Protein AF-A0A8S2ZYZ3-F1 (afdb_monomer)

Solvent-accessible surface area (backbone atoms only — not comparable to full-atom values): 3300 Å² total; per-residue (Å²): 84,79,44,85,50,80,68,33,53,49,52,40,40,50,34,38,76,70,70,46,90,31,44,40,36,29,82,52,74,91,52,45,68,60,41,45,75,50,54,31,76,40,73,32,36,70,74,39,67,68,52,50,56,75,69,62,130

Foldseek 3Di:
DEDDDPVNLVVLLVCVVVVHQAEYEYCDCPCVVVSVVSPHPYYARPVPVVSVVVPDD

Sequence (57 aa):
VIGLGGLGHMAVKFGVAMGAHVTVISTSESKRDDAIKLGAKSFVVSKDEEQLKSVKD

Radius of gyration: 10.53 Å; Cα contacts (8 Å, |Δi|>4): 84; chains: 1; bounding box: 21×23×22 Å

Secondary structure (DSSP, 8-state):
-B--SHHHHHHHHHHHHTT--PEEEESSGGGHHHHHHTT-SEEEETT-HHHHHTT--

Organism: NCBI:txid392030

Structure (mmCIF, N/CA/C/O backbone):
data_AF-A0A8S2ZYZ3-F1
#
_entry.id   AF-A0A8S2ZYZ3-F1
#
loop_
_atom_site.group_PDB
_atom_site.id
_atom_site.type_symbol
_atom_site.label_atom_id
_atom_site.label_alt_id
_atom_site.label_comp_id
_atom_site.label_asym_id
_atom_site.label_entity_id
_atom_site.label_seq_id
_atom_site.pdbx_PDB_ins_code
_atom_site.Cartn_x
_atom_site.Cartn_y
_atom_site.Cartn_z
_atom_site.occupancy
_atom_site.B_iso_or_equiv
_atom_site.auth_seq_id
_atom_site.auth_comp_id
_atom_site.auth_asym_id
_atom_site.auth_atom_id
_atom_site.pdbx_PDB_model_num
ATOM 1 N N . VAL A 1 1 ? 0.093 -1.433 4.394 1.00 93.50 1 VAL A N 1
ATOM 2 C CA . VAL A 1 1 ? 1.437 -1.956 4.035 1.00 93.50 1 VAL A CA 1
ATOM 3 C C . VAL A 1 1 ? 2.489 -0.994 4.561 1.00 93.50 1 VAL A C 1
ATOM 5 O O . VAL A 1 1 ? 2.414 0.177 4.222 1.00 93.50 1 VAL A O 1
ATOM 8 N N . ILE A 1 2 ? 3.432 -1.444 5.393 1.00 92.75 2 ILE A N 1
ATOM 9 C CA . ILE A 1 2 ? 4.527 -0.597 5.902 1.00 92.75 2 ILE A CA 1
ATOM 10 C C . ILE A 1 2 ? 5.786 -0.870 5.071 1.00 92.75 2 ILE A C 1
ATOM 12 O O . ILE A 1 2 ? 6.255 -2.003 5.016 1.00 92.75 2 ILE A O 1
ATOM 16 N N . GLY A 1 3 ? 6.319 0.173 4.432 1.00 90.75 3 GLY A N 1
ATOM 17 C CA . GLY A 1 3 ? 7.477 0.116 3.541 1.00 90.75 3 GLY A CA 1
ATOM 18 C C . GLY A 1 3 ? 7.145 -0.358 2.118 1.00 90.75 3 GLY A C 1
ATOM 19 O O . GLY A 1 3 ? 6.422 -1.332 1.915 1.00 90.75 3 GLY A O 1
ATOM 20 N N . LEU A 1 4 ? 7.717 0.315 1.110 1.00 92.56 4 LEU A N 1
ATOM 21 C CA . LEU A 1 4 ? 7.534 -0.009 -0.313 1.00 92.56 4 LEU A CA 1
ATOM 22 C C . LEU A 1 4 ? 8.837 -0.541 -0.948 1.00 92.56 4 LEU A C 1
ATOM 24 O O . LEU A 1 4 ? 9.457 0.103 -1.793 1.00 92.56 4 LEU A O 1
ATOM 28 N N . GLY A 1 5 ? 9.270 -1.723 -0.493 1.00 88.19 5 GLY A N 1
ATOM 29 C CA . GLY A 1 5 ? 10.362 -2.522 -1.082 1.00 88.19 5 GLY A CA 1
ATOM 30 C C . GLY A 1 5 ? 9.835 -3.677 -1.946 1.00 88.19 5 GLY A C 1
ATOM 31 O O . GLY A 1 5 ? 8.647 -3.705 -2.254 1.00 88.19 5 GLY A O 1
ATOM 32 N N . GLY A 1 6 ? 10.666 -4.657 -2.322 1.00 91.06 6 GLY A N 1
ATOM 33 C CA . GLY A 1 6 ? 10.253 -5.764 -3.212 1.00 91.06 6 GLY A CA 1
ATOM 34 C C . GLY A 1 6 ? 8.981 -6.502 -2.760 1.00 91.06 6 GLY A C 1
ATOM 35 O O . GLY A 1 6 ? 8.033 -6.642 -3.529 1.00 91.06 6 GLY A O 1
ATOM 36 N N . LEU A 1 7 ? 8.905 -6.875 -1.479 1.00 95.00 7 LEU A N 1
ATOM 37 C CA . LEU A 1 7 ? 7.710 -7.505 -0.897 1.00 95.00 7 LEU A CA 1
ATOM 38 C C . LEU A 1 7 ? 6.541 -6.525 -0.735 1.00 95.00 7 LEU A C 1
ATOM 40 O O . LEU A 1 7 ? 5.388 -6.899 -0.929 1.00 95.00 7 LEU A O 1
ATOM 44 N N . GLY A 1 8 ? 6.832 -5.259 -0.428 1.00 95.00 8 GLY A N 1
ATOM 45 C CA . GLY A 1 8 ? 5.818 -4.213 -0.287 1.00 95.00 8 GLY A CA 1
ATOM 46 C C . GLY A 1 8 ? 5.059 -3.964 -1.591 1.00 95.00 8 GLY A C 1
ATOM 47 O O . GLY A 1 8 ? 3.835 -3.880 -1.575 1.00 95.00 8 GLY A O 1
ATOM 48 N N . HIS A 1 9 ? 5.759 -3.944 -2.731 1.00 95.69 9 HIS A N 1
ATOM 49 C CA . HIS A 1 9 ? 5.130 -3.826 -4.052 1.00 95.69 9 HIS A CA 1
ATOM 50 C C . HIS A 1 9 ? 4.137 -4.963 -4.309 1.00 95.69 9 HIS A C 1
ATOM 52 O O . HI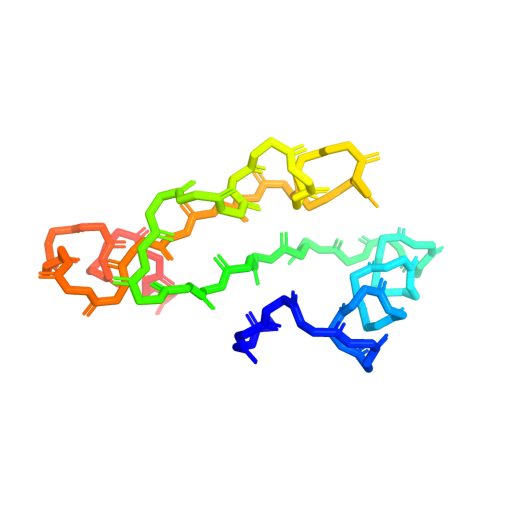S A 1 9 ? 3.033 -4.724 -4.798 1.00 95.69 9 HIS A O 1
ATOM 58 N N . MET A 1 10 ? 4.514 -6.194 -3.953 1.00 97.19 10 MET A N 1
ATOM 59 C CA . MET A 1 10 ? 3.636 -7.351 -4.105 1.00 97.19 10 MET A CA 1
ATOM 60 C C . MET A 1 10 ? 2.441 -7.281 -3.160 1.00 97.19 10 MET A C 1
ATOM 62 O O . MET A 1 10 ? 1.318 -7.504 -3.600 1.00 97.19 10 MET A O 1
ATOM 66 N N . ALA A 1 11 ? 2.652 -6.897 -1.900 1.00 97.19 11 ALA A N 1
ATOM 67 C CA . ALA A 1 11 ? 1.572 -6.729 -0.934 1.00 97.19 11 ALA A CA 1
ATOM 68 C C . ALA A 1 11 ? 0.528 -5.702 -1.404 1.00 97.19 11 ALA A C 1
ATOM 70 O O . ALA A 1 11 ? -0.669 -5.942 -1.258 1.00 97.19 11 ALA A O 1
ATOM 71 N N . VAL A 1 12 ? 0.965 -4.592 -2.018 1.00 97.25 12 VAL A N 1
ATOM 72 C CA . VAL A 1 12 ? 0.047 -3.597 -2.593 1.00 97.25 12 VAL A CA 1
ATOM 73 C C . VAL A 1 12 ? -0.753 -4.197 -3.741 1.00 97.25 12 VAL A C 1
ATOM 75 O O . VAL A 1 12 ? -1.979 -4.167 -3.699 1.00 97.25 12 VAL A O 1
ATOM 78 N N . LYS A 1 13 ? -0.084 -4.802 -4.728 1.00 96.25 13 LYS A N 1
ATOM 79 C CA . LYS A 1 13 ? -0.762 -5.404 -5.886 1.00 96.25 13 LYS A CA 1
ATOM 80 C C . LYS A 1 13 ? -1.768 -6.479 -5.4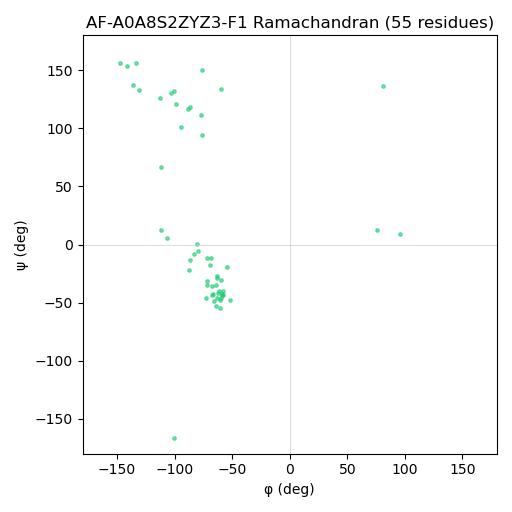76 1.00 96.25 13 LYS A C 1
ATOM 82 O O . LYS A 1 13 ? -2.873 -6.499 -6.006 1.00 96.25 13 LYS A O 1
ATOM 87 N N . PHE A 1 14 ? -1.407 -7.346 -4.528 1.00 97.56 14 PHE A N 1
ATOM 88 C CA . PHE A 1 14 ? -2.310 -8.383 -4.032 1.00 97.56 14 PHE A CA 1
ATOM 89 C C . PHE A 1 14 ? -3.509 -7.790 -3.298 1.00 97.56 14 PHE A C 1
ATOM 91 O O . PHE A 1 14 ? -4.637 -8.142 -3.625 1.00 97.56 14 PHE A O 1
ATOM 98 N N . GLY A 1 15 ? -3.296 -6.855 -2.368 1.00 97.25 15 GLY A N 1
ATOM 99 C CA . GLY A 1 15 ? -4.401 -6.218 -1.649 1.00 97.25 15 GLY A CA 1
ATOM 100 C C . GLY A 1 15 ? -5.373 -5.506 -2.593 1.00 97.25 15 GLY A C 1
ATOM 101 O O . GLY A 1 15 ? -6.583 -5.677 -2.471 1.00 97.25 15 GLY A O 1
ATOM 102 N N . VAL A 1 16 ? -4.848 -4.785 -3.5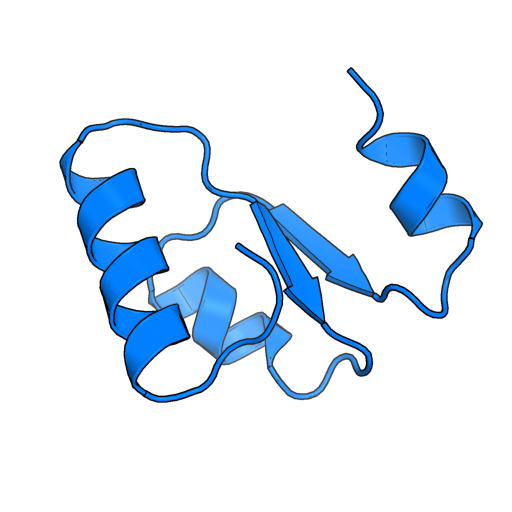88 1.00 97.00 16 VAL A N 1
ATOM 103 C CA . VAL A 1 16 ? -5.658 -4.116 -4.617 1.00 97.00 16 VAL A CA 1
ATOM 104 C C . VAL A 1 16 ? -6.433 -5.130 -5.458 1.00 97.00 16 VAL A C 1
ATOM 106 O O . VAL A 1 16 ? -7.632 -4.962 -5.658 1.00 97.00 16 VAL A O 1
ATOM 109 N N . ALA A 1 17 ? -5.787 -6.210 -5.910 1.00 97.50 17 ALA A N 1
ATOM 110 C CA . ALA A 1 17 ? -6.447 -7.265 -6.682 1.00 97.50 17 ALA A CA 1
ATOM 111 C C . ALA A 1 17 ? -7.545 -7.991 -5.883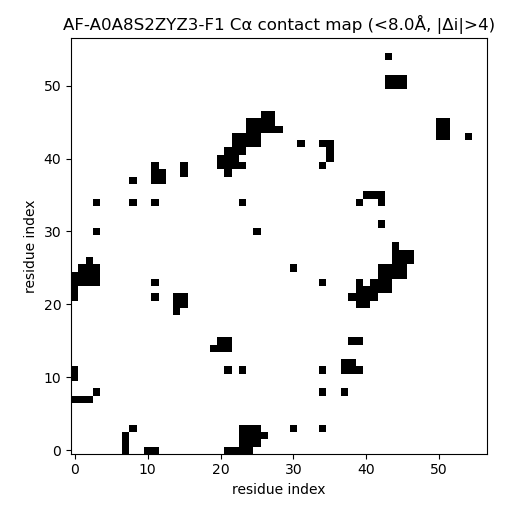 1.00 97.50 17 ALA A C 1
ATOM 113 O O . ALA A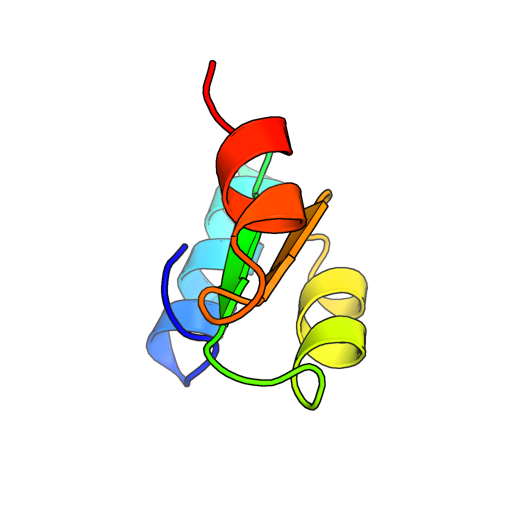 1 17 ? -8.523 -8.456 -6.460 1.00 97.50 17 ALA A O 1
ATOM 114 N N . MET A 1 18 ? -7.407 -8.052 -4.558 1.00 97.25 18 MET A N 1
ATOM 115 C CA . MET A 1 18 ? -8.416 -8.590 -3.643 1.00 97.25 18 MET A CA 1
ATOM 116 C C . MET A 1 18 ? -9.543 -7.591 -3.324 1.00 97.25 18 MET A C 1
ATOM 118 O O . MET A 1 18 ? -10.438 -7.917 -2.548 1.00 97.25 18 MET A O 1
ATOM 122 N N . GLY A 1 19 ? -9.513 -6.378 -3.888 1.00 95.88 19 GLY A N 1
ATOM 123 C CA . GLY A 1 19 ? -10.506 -5.331 -3.635 1.00 95.88 19 GLY A CA 1
ATOM 124 C C . GLY A 1 19 ? -10.349 -4.626 -2.284 1.00 95.88 19 GLY A C 1
ATOM 125 O O . GLY A 1 19 ? -11.251 -3.905 -1.861 1.00 95.88 19 GLY A O 1
ATOM 126 N N . ALA A 1 20 ? -9.222 -4.816 -1.593 1.00 96.50 20 ALA A N 1
ATOM 127 C CA . ALA A 1 20 ? -8.972 -4.181 -0.308 1.00 96.50 20 ALA A CA 1
ATOM 128 C C . ALA A 1 20 ? -8.604 -2.699 -0.467 1.00 96.50 20 ALA A C 1
ATOM 130 O O . ALA A 1 20 ? -7.957 -2.281 -1.432 1.00 96.50 20 ALA A O 1
ATOM 131 N N . HIS A 1 21 ? -8.943 -1.901 0.545 1.00 94.88 21 HIS A N 1
ATOM 132 C CA . HIS A 1 21 ? -8.452 -0.535 0.655 1.00 94.88 21 HIS A CA 1
ATOM 133 C C . HIS A 1 21 ? -6.997 -0.537 1.139 1.00 94.88 21 HIS A C 1
ATOM 135 O O . HIS A 1 21 ? -6.716 -0.605 2.335 1.00 94.88 21 HIS A O 1
ATOM 141 N N . VAL A 1 22 ? -6.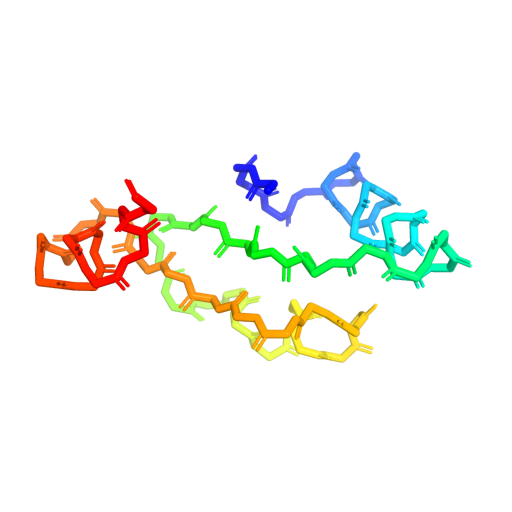048 -0.487 0.205 1.00 96.06 22 VAL A N 1
ATOM 142 C CA . VAL A 1 22 ? -4.625 -0.533 0.549 1.00 96.06 22 VAL A CA 1
ATOM 143 C C . VAL A 1 22 ? -4.088 0.861 0.863 1.00 96.06 22 VAL A C 1
ATOM 145 O O . VAL A 1 22 ? -4.009 1.716 -0.020 1.00 96.06 22 VAL A O 1
ATOM 148 N N . THR A 1 23 ? -3.618 1.039 2.099 1.00 95.75 23 THR A N 1
ATOM 149 C CA . THR A 1 23 ? -2.810 2.195 2.512 1.00 95.75 23 THR A CA 1
ATOM 150 C C . THR A 1 23 ? -1.336 1.813 2.632 1.00 95.75 23 THR A C 1
ATOM 152 O O . THR A 1 23 ? -0.996 0.810 3.272 1.00 95.75 23 THR A O 1
ATOM 155 N N . VAL A 1 24 ? -0.444 2.600 2.029 1.00 95.75 24 VAL A N 1
ATOM 156 C CA . VAL A 1 24 ? 1.013 2.446 2.154 1.00 95.75 24 VAL A CA 1
ATOM 157 C C . VAL A 1 24 ? 1.558 3.450 3.161 1.00 95.75 24 VAL A C 1
ATOM 159 O O . VAL A 1 24 ? 1.260 4.633 3.086 1.00 95.75 24 VAL A O 1
ATOM 162 N N . ILE A 1 25 ? 2.385 2.979 4.087 1.00 94.88 25 ILE A N 1
ATOM 163 C CA . ILE A 1 25 ? 3.047 3.798 5.101 1.00 94.88 25 ILE A CA 1
ATOM 164 C C . ILE A 1 25 ? 4.547 3.794 4.796 1.00 94.88 25 ILE A C 1
ATOM 166 O O . ILE A 1 25 ? 5.150 2.727 4.672 1.00 94.88 25 ILE A O 1
ATOM 170 N N . SER A 1 26 ? 5.156 4.970 4.671 1.00 93.81 26 SER A N 1
ATOM 171 C CA . SER A 1 26 ? 6.578 5.156 4.351 1.00 93.81 26 SER A CA 1
ATOM 172 C C . SER A 1 26 ? 7.214 6.182 5.284 1.00 93.81 26 SER A C 1
ATOM 174 O O . SER A 1 26 ? 6.536 7.053 5.803 1.00 93.81 26 SER A O 1
ATOM 176 N N . THR A 1 27 ? 8.529 6.142 5.478 1.00 91.88 27 THR A N 1
ATOM 177 C CA . THR A 1 27 ? 9.251 7.164 6.261 1.00 91.88 27 THR A CA 1
ATOM 178 C C . THR A 1 27 ? 9.594 8.423 5.454 1.00 91.88 27 THR A C 1
ATOM 180 O O . THR A 1 27 ? 10.090 9.395 6.026 1.00 91.88 27 THR A O 1
ATOM 183 N N . SER A 1 28 ? 9.373 8.407 4.133 1.00 88.62 28 SER A N 1
ATOM 184 C CA . SER A 1 28 ? 9.600 9.534 3.217 1.00 88.62 28 SER A CA 1
ATOM 185 C C . SER A 1 28 ? 8.603 9.535 2.053 1.00 88.62 28 SER A C 1
ATOM 187 O O . SER A 1 28 ? 8.099 8.476 1.667 1.00 88.62 28 SER A O 1
ATOM 189 N N . GLU A 1 29 ? 8.384 10.708 1.453 1.00 92.69 29 GLU A N 1
ATOM 190 C CA . GLU A 1 29 ? 7.450 10.919 0.330 1.00 92.69 29 GLU A 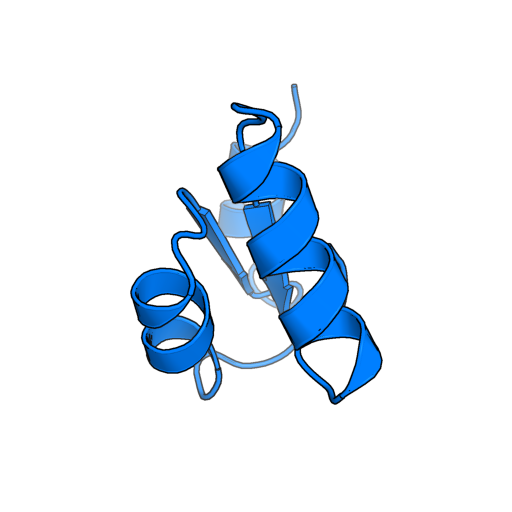CA 1
ATOM 191 C C . GLU A 1 29 ? 7.909 10.264 -0.985 1.00 92.69 29 GLU A C 1
ATOM 193 O O . GLU A 1 29 ? 7.114 10.030 -1.887 1.00 92.69 29 GLU A O 1
ATOM 198 N N . SER A 1 30 ? 9.193 9.908 -1.094 1.00 92.62 30 SER A N 1
ATOM 199 C CA . SER A 1 30 ? 9.830 9.419 -2.331 1.00 92.62 30 SER A CA 1
ATOM 200 C C . SER A 1 30 ? 9.151 8.209 -2.993 1.00 92.62 30 SER A C 1
ATOM 202 O O . SER A 1 30 ? 9.379 7.941 -4.169 1.00 92.62 30 SER A O 1
ATOM 204 N N . LYS A 1 31 ? 8.330 7.465 -2.243 1.00 92.50 31 LYS A N 1
ATOM 205 C CA . LYS A 1 31 ? 7.627 6.254 -2.691 1.00 92.50 31 LYS A CA 1
ATOM 206 C C . LYS A 1 31 ? 6.131 6.442 -2.918 1.00 92.50 31 LYS A C 1
ATOM 208 O O . LYS A 1 31 ? 5.444 5.464 -3.205 1.00 92.50 31 LYS A O 1
ATOM 213 N N . ARG A 1 32 ? 5.630 7.673 -2.815 1.00 94.06 32 ARG A N 1
ATOM 214 C CA . ARG A 1 32 ? 4.215 7.982 -3.010 1.00 94.06 32 ARG A CA 1
ATOM 215 C C . ARG A 1 32 ? 3.748 7.624 -4.414 1.00 94.06 32 ARG A C 1
ATOM 217 O O . ARG A 1 32 ? 2.818 6.839 -4.562 1.00 94.06 32 ARG A O 1
ATOM 224 N N . ASP A 1 33 ? 4.424 8.141 -5.435 1.00 95.44 33 ASP A N 1
ATOM 225 C CA . ASP A 1 33 ? 4.030 7.922 -6.830 1.00 95.44 33 ASP A CA 1
ATOM 226 C C . ASP A 1 33 ? 4.067 6.440 -7.204 1.00 95.44 33 ASP A C 1
ATOM 228 O O . ASP A 1 33 ? 3.161 5.949 -7.876 1.00 95.44 33 ASP A O 1
ATOM 232 N N . ASP A 1 34 ? 5.078 5.711 -6.723 1.00 94.62 34 ASP A N 1
ATOM 233 C CA . ASP A 1 34 ? 5.171 4.259 -6.887 1.00 94.62 34 ASP A CA 1
ATOM 234 C C . ASP A 1 34 ? 3.966 3.564 -6.229 1.00 94.62 34 ASP A C 1
ATOM 236 O O . ASP A 1 34 ? 3.312 2.739 -6.863 1.00 94.62 34 ASP A O 1
ATOM 240 N N . ALA A 1 35 ? 3.613 3.922 -4.989 1.00 95.75 35 ALA A N 1
ATOM 241 C CA . ALA A 1 35 ? 2.467 3.344 -4.285 1.00 95.75 35 ALA A CA 1
ATOM 242 C C . ALA A 1 35 ? 1.141 3.581 -5.028 1.00 95.75 35 ALA A C 1
ATOM 244 O O . ALA A 1 35 ? 0.363 2.641 -5.204 1.00 95.75 35 ALA A O 1
ATOM 245 N N . ILE A 1 36 ? 0.904 4.808 -5.501 1.00 95.88 36 ILE A N 1
ATOM 246 C CA . ILE A 1 36 ? -0.314 5.162 -6.242 1.00 95.88 36 ILE A CA 1
ATOM 247 C C . ILE A 1 36 ? -0.367 4.435 -7.590 1.00 95.88 36 ILE A C 1
ATOM 249 O O . ILE A 1 36 ? -1.402 3.870 -7.937 1.00 95.88 36 ILE A O 1
ATOM 253 N N . LYS A 1 37 ? 0.752 4.355 -8.327 1.00 96.44 37 LYS A N 1
ATOM 254 C CA . LYS A 1 37 ? 0.836 3.592 -9.590 1.00 96.44 37 LYS A CA 1
ATOM 255 C C . LYS A 1 37 ? 0.517 2.108 -9.412 1.00 96.44 37 LYS A C 1
ATOM 257 O O . LYS A 1 37 ? 0.007 1.478 -10.332 1.00 96.44 37 LYS A O 1
ATOM 262 N N . LEU A 1 38 ? 0.818 1.540 -8.245 1.00 95.81 38 LEU A N 1
ATOM 263 C CA . LEU A 1 38 ? 0.508 0.146 -7.909 1.00 95.81 38 LEU A CA 1
ATOM 264 C C . LEU A 1 38 ? -0.951 -0.063 -7.481 1.00 95.81 38 LEU A C 1
ATOM 266 O O . LEU A 1 38 ? -1.354 -1.206 -7.273 1.00 95.81 38 LEU A O 1
ATOM 270 N N . GLY A 1 39 ? -1.726 1.016 -7.350 1.00 95.69 39 GLY A N 1
ATOM 271 C CA . GLY A 1 39 ? -3.137 0.989 -6.981 1.00 95.69 39 GLY A CA 1
ATOM 272 C C . GLY A 1 39 ? -3.412 1.212 -5.495 1.00 95.69 39 GLY A C 1
ATOM 273 O O . GLY A 1 39 ? -4.554 1.047 -5.072 1.00 95.69 39 GLY A O 1
ATOM 274 N N . ALA A 1 40 ? -2.411 1.584 -4.686 1.00 96.56 40 ALA A N 1
ATOM 275 C CA . ALA A 1 40 ? -2.680 1.983 -3.307 1.00 96.56 40 ALA A CA 1
ATOM 276 C C . ALA A 1 40 ? -3.623 3.193 -3.294 1.00 96.56 40 ALA A C 1
ATOM 278 O O . ALA A 1 40 ? -3.426 4.160 -4.030 1.00 96.56 40 ALA A O 1
ATOM 279 N N . LYS A 1 41 ? -4.643 3.142 -2.440 1.00 95.12 41 LYS A N 1
ATOM 280 C CA . LYS A 1 41 ? -5.667 4.186 -2.358 1.00 95.12 41 LYS A CA 1
ATOM 281 C C . LYS A 1 41 ? -5.273 5.313 -1.409 1.00 95.12 41 LYS A C 1
ATOM 283 O O . LYS A 1 41 ? -5.763 6.432 -1.532 1.00 95.12 41 LYS A O 1
ATOM 288 N N . SER A 1 42 ? -4.358 5.040 -0.484 1.00 93.69 42 SER A N 1
ATOM 289 C CA . SER A 1 42 ? -3.800 6.056 0.404 1.00 93.69 42 SER A CA 1
ATOM 290 C C . SER A 1 42 ? -2.312 5.834 0.639 1.00 93.69 42 SER A C 1
ATOM 292 O O . SER A 1 42 ? -1.803 4.712 0.564 1.00 93.69 42 SER A O 1
ATOM 294 N N . PHE A 1 43 ? -1.617 6.925 0.939 1.00 94.50 43 PHE A N 1
ATOM 295 C CA . PHE A 1 43 ? -0.205 6.934 1.288 1.00 94.50 43 PHE A CA 1
ATOM 296 C C . PHE A 1 43 ? 0.004 7.852 2.489 1.00 94.50 43 PHE A C 1
ATOM 298 O O . PHE A 1 43 ? -0.576 8.934 2.533 1.00 94.50 43 PHE A O 1
ATOM 305 N N . VAL A 1 44 ? 0.815 7.409 3.444 1.00 94.62 44 VAL A N 1
ATOM 306 C CA . VAL A 1 44 ? 1.087 8.110 4.701 1.00 94.62 44 VAL A CA 1
ATOM 307 C C . VAL A 1 44 ? 2.583 8.172 4.933 1.00 94.62 44 VAL A C 1
ATOM 309 O O . VAL A 1 44 ? 3.272 7.146 4.869 1.00 94.62 44 VAL A O 1
ATOM 312 N N . VAL A 1 45 ? 3.078 9.355 5.284 1.00 94.06 45 VAL A N 1
ATOM 313 C CA . VAL A 1 45 ? 4.433 9.511 5.800 1.00 94.06 45 VAL A CA 1
ATOM 314 C C . VAL A 1 45 ? 4.430 9.327 7.312 1.00 94.06 45 VAL A C 1
ATOM 316 O O . VAL A 1 45 ? 3.863 10.117 8.050 1.00 94.06 45 VAL A O 1
ATOM 319 N N . SER A 1 46 ? 5.120 8.304 7.809 1.00 89.75 46 SER A N 1
ATOM 320 C CA . SER A 1 46 ? 5.149 7.962 9.234 1.00 89.75 46 SER A CA 1
ATOM 321 C C . SER A 1 46 ? 5.874 8.985 10.116 1.00 89.75 46 SER A C 1
ATOM 323 O O . SER A 1 46 ? 5.847 8.865 11.335 1.00 89.75 46 SER A O 1
ATOM 325 N N . LYS A 1 47 ? 6.599 9.935 9.518 1.00 88.44 47 LYS A N 1
ATOM 326 C CA . LYS A 1 47 ? 7.211 11.069 10.230 1.00 88.44 47 LYS A CA 1
ATOM 327 C C . LYS A 1 47 ? 6.260 12.257 10.372 1.00 88.44 47 LYS A C 1
ATOM 329 O O . LYS A 1 47 ? 6.558 13.171 11.130 1.00 88.44 47 LYS A O 1
ATOM 334 N N . ASP A 1 48 ? 5.161 12.247 9.630 1.00 87.62 48 ASP A N 1
ATOM 335 C CA . ASP A 1 48 ? 4.111 13.245 9.714 1.00 87.62 48 ASP A CA 1
ATOM 336 C C . ASP A 1 48 ? 3.032 12.712 10.665 1.00 87.62 48 ASP A C 1
ATOM 338 O O . ASP A 1 48 ? 2.243 11.824 10.329 1.00 87.62 48 ASP A O 1
ATOM 342 N N . GLU A 1 49 ? 3.049 13.210 11.902 1.00 83.56 49 GLU A N 1
ATOM 343 C CA . GLU A 1 49 ? 2.099 12.786 12.930 1.00 83.56 49 GLU A CA 1
ATOM 344 C C . GLU A 1 49 ? 0.646 13.120 12.576 1.00 83.56 49 GLU A C 1
ATOM 346 O O . GLU A 1 49 ? -0.260 12.433 13.052 1.00 83.56 49 GLU A O 1
ATOM 351 N N . GLU A 1 50 ? 0.404 14.155 11.770 1.00 84.06 50 GLU A N 1
ATOM 352 C CA . GLU A 1 50 ? -0.946 14.533 11.354 1.00 84.06 50 GLU A CA 1
ATOM 353 C C . GLU A 1 50 ? -1.487 13.526 10.339 1.00 84.06 50 GLU A C 1
ATOM 355 O O . GLU A 1 50 ? -2.594 13.009 10.510 1.00 84.06 50 GLU A O 1
ATOM 360 N N . GLN A 1 51 ? -0.676 13.151 9.345 1.00 83.44 51 GLN A N 1
ATOM 361 C CA . GLN A 1 51 ? -1.036 12.099 8.387 1.00 83.44 51 GLN A CA 1
ATOM 362 C C . GLN A 1 51 ? -1.203 10.728 9.046 1.00 83.44 51 GLN A C 1
ATOM 364 O O . GLN A 1 51 ? -2.047 9.936 8.640 1.00 83.44 51 GLN A O 1
ATOM 369 N N . LEU A 1 52 ? -0.412 10.415 10.071 1.00 83.06 52 LEU A N 1
ATOM 370 C CA . LEU A 1 52 ? -0.563 9.160 10.809 1.00 83.06 52 LEU A CA 1
ATOM 371 C C . LEU A 1 52 ? -1.870 9.107 11.605 1.00 83.06 52 LEU A C 1
ATOM 373 O O . LEU A 1 52 ? -2.474 8.043 11.727 1.00 83.06 52 LEU A O 1
ATOM 377 N N . LYS A 1 53 ? -2.307 10.244 12.158 1.00 82.94 53 LYS A N 1
ATOM 378 C CA . LYS A 1 53 ? -3.570 10.341 12.902 1.00 82.94 53 LYS A CA 1
ATOM 379 C C . LYS A 1 53 ? -4.785 10.265 11.979 1.00 82.94 53 LYS A C 1
ATOM 381 O O . LYS A 1 53 ? -5.794 9.714 12.403 1.00 82.94 53 LYS A O 1
ATOM 386 N N . SER A 1 54 ? -4.691 10.753 10.740 1.00 81.00 54 SER A N 1
ATOM 387 C CA . SER A 1 54 ? -5.812 10.751 9.786 1.00 81.00 54 SER A CA 1
ATOM 388 C C . SER A 1 54 ? -6.172 9.370 9.225 1.00 81.00 54 SER A C 1
ATOM 390 O O . SER A 1 54 ? -7.227 9.223 8.615 1.00 81.00 54 SER A O 1
ATOM 392 N N . VAL A 1 55 ? -5.325 8.359 9.444 1.00 78.56 55 VAL A N 1
ATOM 393 C CA . VAL A 1 55 ? -5.529 6.971 8.981 1.00 78.56 55 VAL A CA 1
ATOM 394 C C . VAL A 1 55 ? -5.779 6.009 10.150 1.00 78.56 55 VAL A C 1
ATOM 396 O O . VAL A 1 55 ? -5.740 4.793 9.989 1.00 78.56 55 VAL A O 1
ATOM 399 N N . LYS A 1 56 ? -6.035 6.532 11.355 1.00 64.25 56 LYS A N 1
ATOM 400 C CA . LYS A 1 56 ? -6.584 5.721 12.444 1.00 64.25 56 LYS A CA 1
AT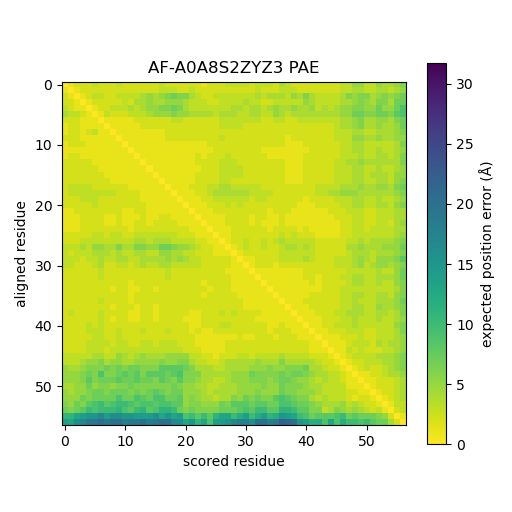OM 401 C C . LYS A 1 56 ? -8.077 5.514 12.187 1.00 64.25 56 LYS A C 1
ATOM 403 O O . LYS A 1 56 ? -8.828 6.484 12.254 1.00 64.25 56 LYS A O 1
ATOM 408 N N . ASP A 1 57 ? -8.453 4.276 11.875 1.00 55.88 57 ASP A N 1
ATOM 409 C CA . ASP A 1 57 ? -9.842 3.802 11.950 1.00 55.88 57 ASP A CA 1
ATOM 410 C C . ASP A 1 57 ? -10.376 3.879 13.393 1.00 55.88 57 ASP A C 1
ATOM 412 O O . ASP A 1 57 ? -9.584 3.617 14.336 1.00 55.88 57 ASP A O 1
#

pLDDT: mean 91.68, std 7.65, range [55.88, 97.56]

Mean predicted aligned error: 3.21 Å

InterPro domains:
  IPR013149 Alcohol dehydrogenase-like, C-terminal [PF00107] (6-53)
  IPR036291 NAD(P)-binding domain superfamily [SSF51735] (1-55)
  IPR047109 Cinnamyl alcohol dehydrogenase-like [PTHR42683] (1-55)

Nearest PDB structures (foldseek):
  4oaq-assembly1_B  TM=9.504E-01  e=5.492E-04  Candida 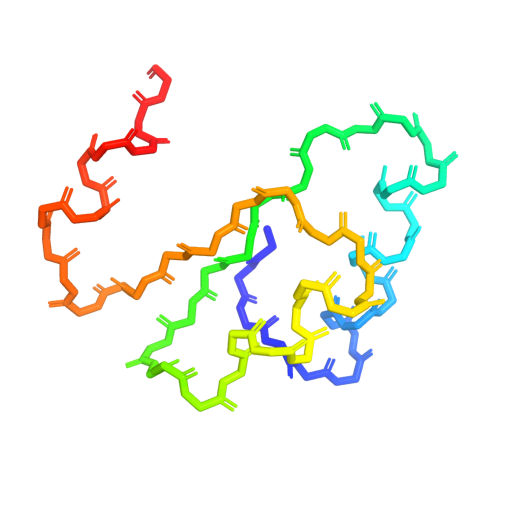parapsilosis
  6c49-assembly1_A  TM=9.125E-01  e=8.356E-04  Acinetobacter baumannii
  1piw-assembly1_A  TM=9.474E-01  e=2.075E-03  Saccharomyces cerevisiae
  3gms-assembly1_A  TM=8.943E-01  e=5.559E-02  Bacillus thuringiensis
  1nm5-assembly1_B  TM=8.029E-01  e=5.962E-02  Rhodospirillum rubrum